Protein AF-A0A938VMZ4-F1 (afdb_monomer_lite)

pLDDT: mean 90.29, std 9.68, range [55.56, 98.12]

Radius of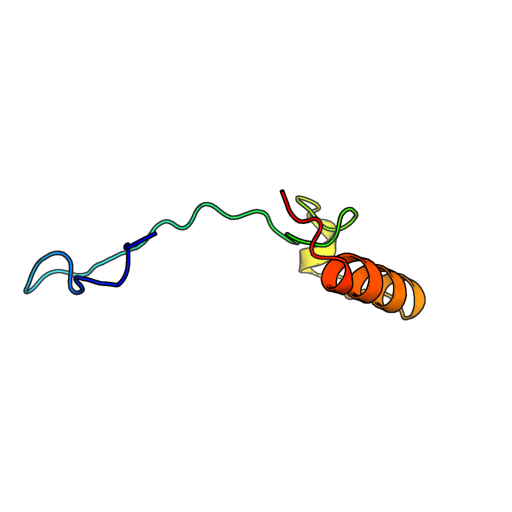 gyration: 16.71 Å; chains: 1; bounding box: 36×23×41 Å

Structure (mmCIF, N/CA/C/O backbone):
data_AF-A0A938VMZ4-F1
#
_entry.id   AF-A0A938VMZ4-F1
#
loop_
_atom_site.group_PDB
_atom_site.id
_atom_site.type_symbol
_atom_site.label_atom_id
_atom_site.label_alt_id
_atom_site.label_comp_id
_atom_site.label_asym_id
_atom_site.label_entity_id
_atom_site.label_seq_id
_atom_site.pdbx_PDB_ins_code
_atom_site.Cartn_x
_atom_site.Cartn_y
_atom_site.Cartn_z
_atom_site.occupancy
_atom_site.B_iso_or_equiv
_atom_site.auth_seq_id
_atom_site.auth_comp_id
_atom_site.auth_asym_id
_atom_site.auth_atom_id
_atom_site.pdbx_PDB_model_num
ATOM 1 N N . MET A 1 1 ? -17.763 6.593 -1.314 1.00 55.56 1 MET A N 1
ATOM 2 C CA . MET A 1 1 ? -17.100 5.732 -0.303 1.00 55.56 1 MET A CA 1
ATOM 3 C C . MET A 1 1 ? -16.995 6.588 0.954 1.00 55.56 1 MET A C 1
ATOM 5 O O . MET A 1 1 ? -16.289 7.580 0.901 1.00 55.56 1 MET A O 1
ATOM 9 N N . HIS A 1 2 ? -17.763 6.293 2.009 1.00 74.38 2 HIS A N 1
ATOM 10 C CA . HIS A 1 2 ? -18.076 7.256 3.090 1.00 74.38 2 HIS A CA 1
ATOM 11 C C . HIS A 1 2 ? -17.654 6.767 4.487 1.00 74.38 2 HIS A C 1
ATOM 13 O O . HIS A 1 2 ? -18.145 7.245 5.504 1.00 74.38 2 HIS A O 1
ATOM 19 N N . ALA A 1 3 ? -16.734 5.797 4.549 1.00 83.81 3 ALA A N 1
ATOM 20 C CA . ALA A 1 3 ? -16.358 5.120 5.792 1.00 83.81 3 ALA A CA 1
ATOM 21 C C . ALA A 1 3 ? -15.744 6.046 6.861 1.00 83.81 3 ALA A C 1
ATOM 23 O O . ALA A 1 3 ? -15.615 5.631 8.001 1.00 83.81 3 ALA A O 1
ATOM 24 N N . LEU A 1 4 ? -15.355 7.277 6.516 1.00 87.19 4 LEU A N 1
ATOM 25 C CA . LEU A 1 4 ? -14.722 8.222 7.443 1.00 87.19 4 LEU A CA 1
ATOM 26 C C . LEU A 1 4 ? -15.611 9.409 7.824 1.00 87.19 4 LEU A C 1
ATOM 28 O O . LEU A 1 4 ? -15.229 10.190 8.687 1.00 87.19 4 LEU A O 1
ATOM 32 N N . GLU A 1 5 ? -16.783 9.564 7.211 1.00 87.44 5 GLU A N 1
ATOM 33 C CA . GLU A 1 5 ? -17.595 10.777 7.386 1.00 87.44 5 GLU A CA 1
ATOM 34 C C . GLU A 1 5 ? -18.286 10.859 8.753 1.00 87.44 5 GLU A C 1
ATOM 36 O O . GLU A 1 5 ? -18.694 11.938 9.166 1.00 87.44 5 GLU A O 1
ATOM 41 N N . HIS A 1 6 ? -18.387 9.738 9.472 1.00 74.88 6 HIS A N 1
ATOM 42 C CA . HIS A 1 6 ? -19.156 9.637 10.715 1.00 74.88 6 HIS A CA 1
ATOM 43 C C . HIS A 1 6 ? -18.381 8.884 11.813 1.00 74.88 6 HIS A C 1
ATOM 45 O O . HIS A 1 6 ? -18.865 7.891 12.351 1.00 74.88 6 HIS A O 1
ATOM 51 N N . VAL A 1 7 ? -17.155 9.329 12.126 1.00 81.06 7 VAL A N 1
ATOM 52 C CA . VAL A 1 7 ? -16.328 8.757 13.210 1.00 81.06 7 VAL A CA 1
ATOM 53 C C . VAL A 1 7 ? -16.358 9.613 14.494 1.00 81.06 7 VAL A C 1
ATOM 55 O O . VAL A 1 7 ? -16.318 10.840 14.393 1.00 81.06 7 VAL A O 1
ATOM 58 N N . PRO A 1 8 ? -16.375 9.002 15.703 1.00 80.31 8 PRO A N 1
ATOM 59 C CA . PRO A 1 8 ? -16.386 7.556 15.957 1.00 80.31 8 PRO A CA 1
ATOM 60 C C . PRO A 1 8 ? -17.731 6.923 15.573 1.00 80.31 8 PRO A C 1
ATOM 62 O O . PRO A 1 8 ? -18.776 7.525 15.799 1.00 80.31 8 PRO A O 1
ATOM 65 N N . PHE A 1 9 ? -17.700 5.709 15.007 1.00 84.81 9 PHE A N 1
ATOM 66 C CA . PHE A 1 9 ? -18.913 5.031 14.519 1.00 84.81 9 PHE A CA 1
ATOM 67 C C . PHE A 1 9 ? -19.950 4.828 15.625 1.00 84.81 9 PHE A C 1
ATOM 69 O O . PHE A 1 9 ? -21.150 4.920 15.383 1.00 84.81 9 PHE A O 1
ATOM 76 N N . GLU A 1 10 ? -19.469 4.578 16.845 1.00 88.94 10 GLU A N 1
ATOM 77 C CA . GLU A 1 10 ? -20.278 4.528 18.054 1.00 88.94 10 GLU A CA 1
ATOM 78 C C . GLU A 1 10 ? -19.574 5.315 19.179 1.00 88.94 10 GLU A C 1
ATOM 80 O O . GLU A 1 10 ? -18.426 5.003 19.520 1.00 88.94 10 GLU A O 1
ATOM 85 N N . PRO A 1 11 ? -20.218 6.346 19.762 1.00 90.06 11 PRO A N 1
ATOM 86 C CA . PRO A 1 11 ? -19.634 7.129 20.846 1.00 90.06 11 PRO A CA 1
ATOM 87 C C . PRO A 1 11 ? -19.233 6.263 22.046 1.00 90.06 11 PRO A C 1
ATOM 89 O O . PRO A 1 11 ? -19.984 5.398 22.489 1.00 90.06 11 PRO A O 1
ATOM 92 N N . GLY A 1 12 ? -18.042 6.511 22.595 1.00 93.12 12 GLY A N 1
ATOM 93 C CA . GLY A 1 12 ? -17.534 5.781 23.762 1.00 93.12 12 GLY A CA 1
ATOM 94 C C . GLY A 1 12 ? -17.006 4.371 23.470 1.00 93.12 12 GLY A C 1
ATOM 95 O O . GLY A 1 12 ? -16.625 3.677 24.411 1.00 93.12 12 GLY A O 1
ATOM 96 N N . LYS A 1 13 ? -16.939 3.947 22.198 1.00 93.69 13 LYS A N 1
ATOM 9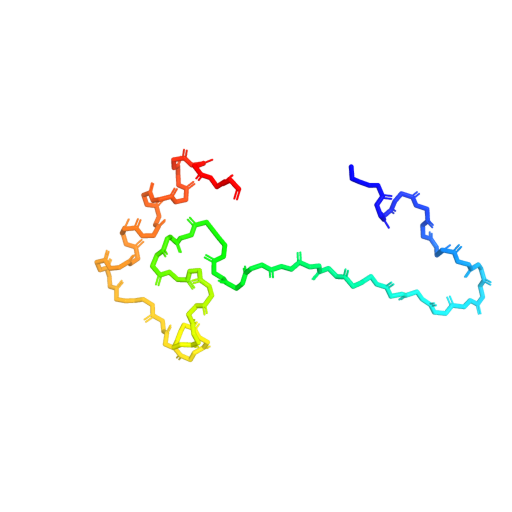7 C CA . LYS A 1 13 ? -16.382 2.647 21.792 1.00 93.69 13 LYS A CA 1
ATOM 98 C C . LYS A 1 13 ? -15.256 2.785 20.759 1.00 93.69 13 LYS A C 1
ATOM 100 O O . LYS A 1 13 ? -15.265 3.721 19.956 1.00 93.69 13 LYS A O 1
ATOM 105 N N . PRO A 1 14 ? -14.278 1.857 20.743 1.00 92.19 14 PRO A N 1
ATOM 106 C CA . PRO A 1 14 ? -13.265 1.825 19.695 1.00 92.19 14 PRO A CA 1
ATOM 107 C C . PRO A 1 14 ? -13.901 1.522 18.334 1.00 92.19 14 PRO A C 1
ATOM 109 O O . PRO A 1 14 ? -14.871 0.776 18.229 1.00 92.19 14 PRO A O 1
ATOM 112 N N . SER A 1 15 ? -13.319 2.089 17.283 1.00 91.56 15 SER A N 1
ATOM 113 C CA . SER A 1 15 ? -13.729 1.885 15.893 1.00 91.56 15 SER A CA 1
ATOM 114 C C . SER A 1 15 ? -12.598 1.216 15.112 1.00 91.56 15 SER A C 1
ATOM 116 O O . SER A 1 15 ? -11.431 1.540 15.322 1.00 91.56 15 SER A O 1
ATOM 118 N N . ALA A 1 16 ? -12.934 0.308 14.196 1.00 91.25 16 ALA A N 1
ATOM 119 C CA . ALA A 1 16 ? -11.982 -0.313 13.278 1.00 91.25 16 ALA A CA 1
ATOM 120 C C . ALA A 1 16 ? -12.582 -0.378 11.870 1.00 91.25 16 ALA A C 1
ATOM 122 O O . ALA A 1 16 ? -13.767 -0.668 11.712 1.00 91.25 16 ALA A O 1
ATOM 123 N N . ILE A 1 17 ? -11.760 -0.129 10.850 1.00 91.31 17 ILE A N 1
ATOM 124 C CA . ILE A 1 17 ? -12.142 -0.283 9.443 1.00 91.31 17 ILE A CA 1
ATOM 125 C C . ILE A 1 17 ? -11.321 -1.423 8.863 1.00 91.31 17 ILE A C 1
ATOM 127 O O . ILE A 1 17 ? -10.093 -1.353 8.813 1.00 91.31 17 ILE A O 1
ATOM 131 N N . VAL A 1 18 ? -12.003 -2.462 8.393 1.00 92.38 18 VAL A N 1
ATOM 132 C CA . VAL A 1 18 ? -11.366 -3.540 7.639 1.00 92.38 18 VAL A CA 1
ATOM 133 C C . VAL A 1 18 ? -11.345 -3.133 6.170 1.00 92.38 18 VAL A C 1
ATOM 135 O O . VAL A 1 18 ? -12.338 -3.256 5.457 1.00 92.38 18 VAL A O 1
ATOM 138 N N . ALA A 1 19 ? -10.212 -2.593 5.725 1.00 94.25 19 ALA A N 1
ATOM 139 C CA . ALA A 1 19 ? -10.025 -2.194 4.337 1.00 94.25 19 ALA A CA 1
ATOM 140 C C . ALA A 1 19 ? -9.578 -3.393 3.489 1.00 94.25 19 ALA A C 1
ATOM 142 O O . ALA A 1 19 ? -8.448 -3.873 3.607 1.00 94.25 19 ALA A O 1
ATOM 143 N N . HIS A 1 20 ? -10.454 -3.856 2.598 1.00 94.88 20 HIS A N 1
ATOM 144 C CA . HIS A 1 20 ? -10.083 -4.831 1.577 1.00 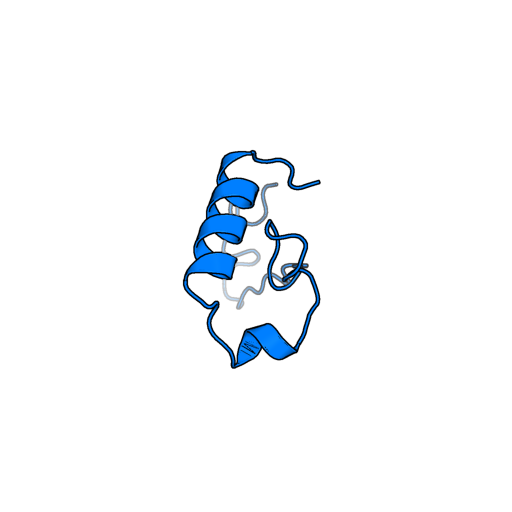94.88 20 HIS A CA 1
ATOM 145 C C . HIS A 1 20 ? -9.138 -4.174 0.566 1.00 94.88 20 HIS A C 1
ATOM 147 O O . HIS A 1 20 ? -9.502 -3.209 -0.103 1.00 94.88 20 HIS A O 1
ATOM 153 N N . THR A 1 21 ? -7.911 -4.680 0.473 1.00 94.38 21 THR A N 1
ATOM 154 C CA . THR A 1 21 ? -6.852 -4.106 -0.365 1.00 94.38 21 THR A CA 1
ATOM 155 C C . THR A 1 21 ? -6.189 -5.178 -1.222 1.00 94.38 21 THR A C 1
ATOM 157 O O . THR A 1 21 ? -6.254 -6.369 -0.920 1.00 94.38 21 THR A O 1
ATOM 160 N N . VAL A 1 22 ? -5.522 -4.742 -2.292 1.00 95.38 22 VAL A N 1
ATOM 161 C CA . VAL A 1 22 ? -4.610 -5.576 -3.082 1.00 95.38 22 VAL A CA 1
ATOM 162 C C . VAL A 1 22 ? -3.195 -5.082 -2.816 1.00 95.38 22 VAL A C 1
ATOM 164 O O . VAL A 1 22 ? -2.872 -3.918 -3.052 1.00 95.38 22 VAL A O 1
ATOM 167 N N . LYS A 1 23 ? -2.327 -5.957 -2.310 1.00 94.25 23 LYS A N 1
ATOM 168 C CA . LYS A 1 23 ? -0.917 -5.615 -2.113 1.00 94.25 23 LYS A CA 1
ATOM 169 C C . LYS A 1 23 ? -0.284 -5.281 -3.461 1.00 94.25 23 LYS A C 1
ATOM 171 O O . LYS A 1 23 ? -0.379 -6.094 -4.367 1.00 94.25 23 LYS A O 1
ATOM 176 N N . GLY A 1 24 ? 0.379 -4.131 -3.572 1.00 94.31 24 GLY A N 1
ATOM 177 C CA . GLY A 1 24 ? 0.995 -3.692 -4.828 1.00 94.31 24 GLY A CA 1
ATOM 178 C C . GLY A 1 24 ? 0.007 -3.139 -5.862 1.00 94.31 24 GLY A C 1
ATOM 179 O O . GLY A 1 24 ? 0.374 -3.066 -7.032 1.00 94.31 24 GLY A O 1
ATOM 180 N N . LYS A 1 25 ? -1.222 -2.767 -5.452 1.00 94.88 25 LYS A N 1
ATOM 181 C CA . LYS A 1 25 ? -2.246 -2.189 -6.342 1.00 94.88 25 LYS A CA 1
ATOM 182 C C . LYS A 1 25 ? -1.669 -1.064 -7.209 1.00 94.88 25 LYS A C 1
ATOM 184 O O . LYS A 1 25 ? -0.995 -0.176 -6.692 1.00 94.88 25 LYS A O 1
ATOM 189 N N . GLY A 1 26 ? -1.968 -1.099 -8.506 1.00 94.06 26 GLY A N 1
ATOM 190 C CA . GLY A 1 26 ? -1.544 -0.097 -9.488 1.00 94.06 26 GLY A CA 1
ATOM 191 C C . GLY A 1 26 ? -0.253 -0.439 -10.235 1.00 94.06 26 GLY A C 1
ATOM 192 O O . GLY A 1 26 ? 0.104 0.275 -11.170 1.00 94.06 26 GLY A O 1
ATOM 193 N N . VAL A 1 27 ? 0.430 -1.532 -9.871 1.00 95.25 27 VAL A N 1
ATOM 194 C CA . VAL A 1 27 ? 1.592 -2.057 -10.601 1.00 95.25 27 VAL A CA 1
ATOM 195 C C . VAL A 1 27 ? 1.372 -3.540 -10.888 1.00 95.25 27 VAL A C 1
ATOM 197 O O . VAL A 1 27 ? 1.459 -4.386 -10.000 1.00 95.25 27 VAL A O 1
ATOM 200 N N . SER A 1 28 ? 1.118 -3.864 -12.151 1.00 94.75 28 SER A N 1
ATOM 201 C CA . SER A 1 28 ? 0.652 -5.168 -12.643 1.00 94.75 28 SER A CA 1
ATOM 202 C C . SER A 1 28 ? 1.496 -6.356 -12.179 1.00 94.75 28 SER A C 1
ATOM 204 O O . SER A 1 28 ? 0.965 -7.404 -11.828 1.00 94.75 28 SER A O 1
ATOM 206 N N . PHE A 1 29 ? 2.818 -6.198 -12.137 1.00 94.44 29 PHE A N 1
ATOM 207 C CA . PHE A 1 29 ? 3.748 -7.256 -11.733 1.00 94.44 29 PHE A CA 1
ATOM 208 C C . PHE A 1 29 ? 4.005 -7.307 -10.215 1.00 94.44 29 PHE A C 1
ATOM 210 O O . PHE A 1 29 ? 4.757 -8.165 -9.741 1.00 94.44 29 PHE A O 1
ATOM 217 N N . MET A 1 30 ? 3.425 -6.375 -9.454 1.00 95.31 30 MET A N 1
ATOM 218 C CA . MET A 1 30 ? 3.485 -6.340 -7.992 1.00 95.31 30 MET A CA 1
ATOM 219 C C . MET A 1 30 ? 2.174 -6.773 -7.330 1.00 95.31 30 MET A C 1
ATOM 221 O O . MET A 1 30 ? 2.215 -7.231 -6.185 1.00 95.31 30 MET A O 1
ATOM 225 N N . GLU A 1 31 ? 1.038 -6.662 -8.027 1.00 95.56 31 GLU A N 1
ATOM 226 C CA . GLU A 1 31 ? -0.280 -6.995 -7.482 1.00 95.56 31 GLU A CA 1
ATOM 227 C C . GLU A 1 31 ? -0.360 -8.441 -6.971 1.00 95.56 31 GLU A C 1
ATOM 229 O O . GLU A 1 31 ? -0.156 -9.402 -7.706 1.00 95.56 31 GLU A O 1
ATOM 234 N N . GLY A 1 32 ? -0.639 -8.598 -5.674 1.00 95.81 32 GLY A N 1
ATOM 235 C CA . GLY A 1 32 ? -0.812 -9.899 -5.023 1.00 95.81 32 GLY A CA 1
ATOM 236 C C . GLY A 1 32 ? 0.470 -10.723 -4.855 1.00 95.81 32 GLY A C 1
ATOM 237 O O . GLY A 1 32 ? 0.406 -11.841 -4.351 1.00 95.81 32 GLY A O 1
ATOM 238 N N . VAL A 1 33 ? 1.642 -10.195 -5.220 1.00 96.62 33 VAL A N 1
ATOM 239 C CA . VAL A 1 33 ? 2.891 -10.971 -5.236 1.00 96.62 33 VAL A CA 1
ATOM 240 C C . VAL A 1 33 ? 3.657 -10.833 -3.899 1.00 96.62 33 VAL A C 1
ATOM 242 O O . VAL A 1 33 ? 4.070 -9.730 -3.515 1.00 96.62 33 VAL A O 1
ATOM 245 N N . PRO A 1 34 ? 3.908 -11.933 -3.150 1.00 95.88 34 PRO A N 1
ATOM 246 C CA . PRO A 1 34 ? 4.535 -11.876 -1.823 1.00 95.88 34 PRO A CA 1
ATOM 247 C C . PRO A 1 34 ? 5.954 -11.297 -1.796 1.00 95.88 34 PRO A C 1
ATOM 249 O O . PRO A 1 34 ? 6.275 -10.544 -0.875 1.00 95.88 34 PRO A O 1
ATOM 252 N N . MET A 1 35 ? 6.769 -11.583 -2.818 1.00 95.69 35 MET A N 1
ATOM 253 C CA . MET A 1 35 ? 8.185 -11.187 -2.905 1.00 95.69 35 MET A CA 1
ATOM 254 C C . MET A 1 35 ? 8.412 -9.683 -2.682 1.00 95.69 35 MET A C 1
ATOM 256 O O . MET A 1 35 ? 9.379 -9.285 -2.033 1.00 95.69 35 MET A O 1
ATOM 260 N N . TRP A 1 36 ? 7.477 -8.847 -3.135 1.00 95.88 36 TRP A N 1
ATOM 261 C CA . TRP A 1 36 ? 7.531 -7.390 -2.992 1.00 95.88 36 TRP A CA 1
ATOM 262 C C . TRP A 1 36 ? 7.286 -6.880 -1.565 1.00 95.88 36 TRP 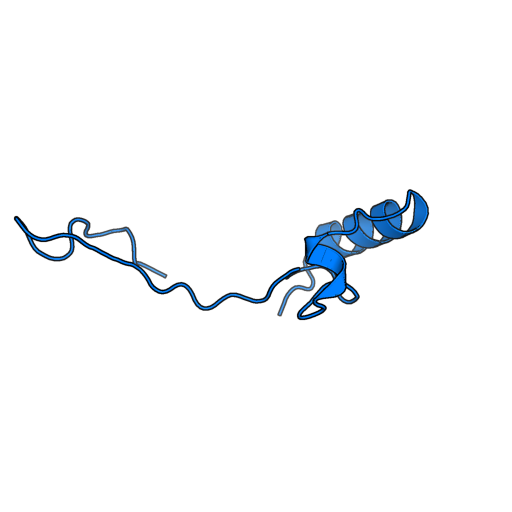A C 1
ATOM 264 O O . TRP A 1 36 ? 7.196 -5.680 -1.350 1.00 95.88 36 TRP A O 1
ATOM 274 N N . HIS A 1 37 ? 7.155 -7.770 -0.572 1.00 94.75 37 HIS A N 1
ATOM 275 C CA . HIS A 1 37 ? 7.186 -7.363 0.837 1.00 94.75 37 HIS A CA 1
ATOM 276 C C . HIS A 1 37 ? 8.596 -6.972 1.292 1.00 94.75 37 HIS A C 1
ATOM 278 O O . HIS A 1 37 ? 8.752 -6.047 2.077 1.00 94.75 37 HIS A O 1
ATOM 284 N N . LEU A 1 38 ? 9.603 -7.714 0.824 1.00 94.81 38 LEU A N 1
ATOM 285 C CA . LEU A 1 38 ? 10.976 -7.641 1.333 1.00 94.81 38 LEU A CA 1
ATOM 286 C C . LEU A 1 38 ? 11.952 -7.080 0.297 1.00 94.81 38 LEU A C 1
ATOM 288 O O . LEU A 1 38 ? 13.027 -6.600 0.645 1.00 94.81 38 LEU A O 1
ATOM 292 N N . ARG A 1 39 ? 11.590 -7.165 -0.985 1.00 93.88 39 ARG A N 1
ATOM 293 C CA . ARG A 1 39 ? 12.435 -6.757 -2.102 1.00 93.88 39 ARG A CA 1
ATOM 294 C C . ARG A 1 39 ? 11.977 -5.413 -2.656 1.00 93.88 39 ARG A C 1
ATOM 296 O O . ARG A 1 39 ? 10.8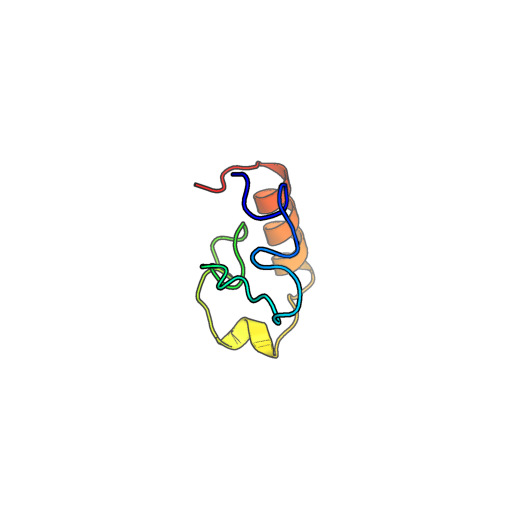29 -5.285 -3.070 1.00 93.88 39 ARG A O 1
ATOM 303 N N . GLY A 1 40 ? 12.889 -4.448 -2.738 1.00 93.69 40 GLY A N 1
ATOM 304 C CA . GLY A 1 40 ? 12.672 -3.223 -3.511 1.00 93.69 40 GLY A CA 1
ATOM 305 C C . GLY A 1 40 ? 12.843 -3.451 -5.022 1.00 93.69 40 GLY A C 1
ATOM 306 O O . GLY A 1 40 ? 13.555 -4.375 -5.421 1.00 93.69 40 GLY A O 1
ATOM 307 N N . PRO A 1 41 ? 12.213 -2.635 -5.884 1.00 95.31 41 PRO A N 1
ATOM 308 C CA . PRO A 1 41 ? 12.409 -2.721 -7.328 1.00 95.31 41 PRO A CA 1
ATOM 309 C C . PRO A 1 41 ? 13.819 -2.291 -7.732 1.00 95.31 41 PRO A C 1
ATOM 311 O O . PRO A 1 41 ? 14.391 -1.351 -7.180 1.00 95.31 41 PRO A O 1
ATOM 314 N N . SER A 1 42 ? 14.362 -2.957 -8.749 1.00 97.44 42 SER A N 1
ATOM 315 C CA . SER A 1 42 ? 15.524 -2.467 -9.490 1.00 97.44 42 SER A CA 1
ATOM 316 C C . SER A 1 42 ? 15.208 -1.144 -10.202 1.00 97.44 42 SER A C 1
ATOM 318 O O . SER A 1 42 ? 14.052 -0.738 -10.331 1.00 97.44 42 SER A O 1
ATOM 320 N N . LYS A 1 43 ? 16.237 -0.465 -10.725 1.00 98.12 43 LYS A N 1
ATOM 321 C CA . LYS A 1 43 ? 16.053 0.800 -11.460 1.00 98.12 43 LYS A CA 1
ATOM 322 C C . LYS A 1 43 ? 15.117 0.657 -12.668 1.00 98.12 43 LYS A C 1
ATOM 324 O O . LYS A 1 43 ? 14.360 1.583 -12.949 1.00 98.12 43 LYS A O 1
ATOM 329 N N . ASP A 1 44 ? 15.174 -0.466 -13.380 1.00 97.94 44 ASP A N 1
ATOM 330 C CA . ASP A 1 44 ? 14.335 -0.697 -14.560 1.00 97.94 44 ASP A CA 1
ATOM 331 C C . ASP A 1 44 ? 12.894 -1.048 -14.167 1.00 97.94 44 ASP A C 1
ATOM 333 O O . ASP A 1 44 ? 11.946 -0.491 -14.724 1.00 97.94 44 ASP A O 1
ATOM 337 N N . GLU A 1 45 ? 12.715 -1.892 -13.145 1.00 97.44 45 GLU A N 1
ATOM 338 C CA . GLU A 1 45 ? 11.391 -2.204 -12.589 1.00 97.44 45 GLU A CA 1
ATOM 339 C C . GLU A 1 45 ? 10.720 -0.954 -12.007 1.00 97.44 45 GLU A C 1
ATOM 341 O O . GLU A 1 45 ? 9.523 -0.764 -12.201 1.00 97.44 45 GLU A O 1
ATOM 346 N N . ALA A 1 46 ? 11.479 -0.066 -11.358 1.00 97.25 46 ALA A N 1
ATOM 347 C CA . ALA A 1 46 ? 10.966 1.201 -10.845 1.00 97.25 46 ALA A CA 1
ATOM 348 C C . ALA A 1 46 ? 10.470 2.104 -11.983 1.00 97.25 46 ALA A C 1
ATOM 350 O O . ALA A 1 46 ? 9.361 2.628 -11.912 1.00 97.25 46 ALA A O 1
ATOM 351 N N . ARG A 1 47 ? 11.245 2.240 -13.071 1.00 97.75 47 ARG A N 1
ATOM 352 C CA . ARG A 1 47 ? 10.811 2.990 -14.264 1.00 97.75 47 ARG A CA 1
ATOM 353 C C . ARG A 1 47 ? 9.516 2.423 -14.848 1.00 97.75 47 ARG A C 1
ATOM 355 O O . ARG A 1 47 ? 8.616 3.192 -15.180 1.00 97.75 47 ARG A O 1
ATOM 362 N N . LYS A 1 48 ? 9.395 1.094 -14.928 1.00 96.25 48 LYS A N 1
ATOM 363 C CA . LYS A 1 48 ? 8.169 0.423 -15.384 1.00 96.25 48 LYS A CA 1
ATOM 364 C C . LYS A 1 48 ? 6.988 0.686 -14.442 1.00 96.25 48 LYS A C 1
ATOM 366 O O . LYS A 1 48 ? 5.919 1.057 -14.913 1.00 96.25 48 LYS A O 1
ATOM 371 N N . ALA A 1 49 ? 7.192 0.550 -13.132 1.00 95.75 49 ALA A N 1
ATOM 372 C CA . ALA A 1 49 ? 6.169 0.806 -12.121 1.00 95.75 49 ALA A CA 1
ATOM 373 C C . ALA A 1 49 ? 5.639 2.245 -12.202 1.00 95.75 49 ALA A C 1
ATOM 375 O O . ALA A 1 49 ? 4.431 2.449 -12.244 1.00 95.75 49 ALA A O 1
ATOM 376 N N . PHE A 1 50 ? 6.522 3.243 -12.316 1.00 96.06 50 PHE A N 1
ATOM 377 C CA . PHE A 1 50 ? 6.100 4.638 -12.471 1.00 96.06 50 PHE A CA 1
ATOM 378 C C . PHE A 1 50 ? 5.306 4.879 -13.756 1.00 96.06 50 PHE A C 1
ATOM 380 O O . PHE A 1 50 ? 4.321 5.614 -13.730 1.00 96.06 50 PHE A O 1
ATOM 387 N N . ALA A 1 51 ? 5.690 4.243 -14.866 1.00 95.56 51 ALA A N 1
ATOM 388 C CA . ALA A 1 51 ? 4.935 4.337 -16.110 1.00 95.56 51 ALA A CA 1
ATOM 389 C C . ALA A 1 51 ? 3.528 3.718 -15.993 1.00 95.56 51 ALA A C 1
ATOM 391 O O . ALA A 1 51 ? 2.582 4.251 -16.569 1.00 95.56 51 ALA A O 1
ATOM 392 N N . GLU A 1 52 ? 3.372 2.617 -15.251 1.00 94.94 52 GLU A N 1
ATOM 393 C CA . GLU A 1 52 ? 2.063 2.000 -14.988 1.00 94.94 52 GLU A CA 1
ATOM 394 C C . GLU A 1 52 ? 1.192 2.877 -14.079 1.00 94.94 52 GLU A C 1
ATOM 396 O O . GLU A 1 52 ? 0.041 3.156 -14.422 1.00 94.94 52 GLU A O 1
ATOM 401 N N . LEU A 1 53 ? 1.764 3.409 -12.995 1.00 94.44 53 LEU A N 1
ATOM 402 C CA . LEU A 1 53 ? 1.071 4.321 -12.083 1.00 94.44 53 LEU A CA 1
ATOM 403 C C . LEU A 1 53 ? 0.578 5.578 -12.812 1.00 94.44 53 LEU A C 1
ATOM 405 O O . LEU A 1 53 ? -0.585 5.951 -12.665 1.00 94.44 53 LEU A O 1
ATOM 409 N N . ALA A 1 54 ? 1.428 6.187 -13.647 1.00 94.62 54 ALA A N 1
ATOM 410 C CA . ALA A 1 54 ? 1.101 7.396 -14.403 1.00 94.62 54 ALA A CA 1
ATOM 411 C C . ALA A 1 54 ? -0.044 7.203 -15.412 1.00 94.62 54 ALA A C 1
ATOM 413 O O . ALA A 1 54 ? -0.733 8.162 -15.748 1.00 94.62 54 ALA A O 1
ATOM 414 N N . ARG A 1 55 ? -0.265 5.976 -15.898 1.00 89.75 55 ARG A N 1
ATOM 415 C CA . ARG A 1 55 ? -1.359 5.672 -16.832 1.00 89.75 55 ARG A CA 1
AT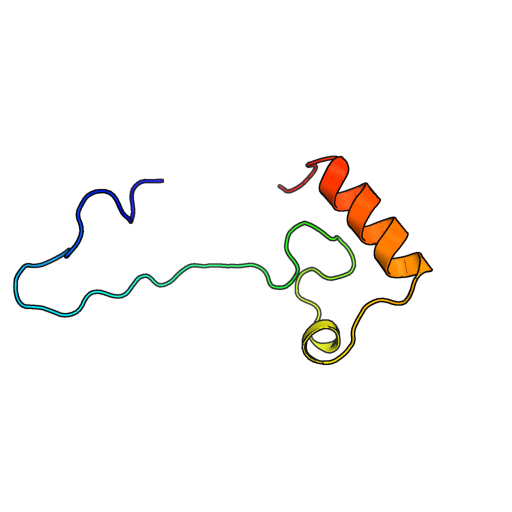OM 416 C C . ARG A 1 55 ? -2.721 5.548 -16.150 1.00 89.75 55 ARG A C 1
ATOM 418 O O . ARG A 1 55 ? -3.723 5.555 -16.854 1.00 89.75 55 ARG A O 1
ATOM 425 N N . GLY A 1 56 ? -2.781 5.415 -14.822 1.00 78.50 56 GLY A N 1
ATOM 426 C CA . GLY A 1 56 ? -4.054 5.381 -14.088 1.00 78.50 56 GLY A CA 1
ATOM 427 C C . GLY A 1 56 ? -4.976 4.199 -14.428 1.00 78.50 56 GLY A C 1
ATOM 428 O O . GLY A 1 56 ? -6.150 4.232 -14.084 1.00 78.50 56 GLY A O 1
ATOM 429 N N . LEU A 1 57 ? -4.474 3.148 -15.089 1.00 60.75 57 LEU A N 1
ATOM 430 C CA . LEU A 1 57 ? -5.250 1.983 -15.558 1.00 60.75 57 LEU A CA 1
ATOM 431 C C . LEU A 1 57 ? -5.612 0.976 -14.445 1.00 60.75 57 LEU A C 1
ATOM 433 O O . LEU A 1 57 ? -5.586 -0.234 -14.659 1.00 60.75 57 LEU A O 1
ATOM 437 N N . TRP A 1 58 ? -5.892 1.448 -13.234 1.00 67.00 58 TRP A N 1
ATOM 438 C CA . TRP A 1 58 ? -6.113 0.586 -12.081 1.00 67.00 58 TRP A CA 1
ATOM 439 C C . TRP A 1 58 ? -7.623 0.318 -12.057 1.00 67.00 58 TRP A C 1
ATOM 441 O O . TRP A 1 58 ? -8.397 1.239 -11.806 1.00 67.00 58 TRP A O 1
ATOM 451 N N . SER A 1 59 ? -8.041 -0.906 -12.401 1.00 59.50 59 SER A N 1
ATOM 452 C CA . SER A 1 59 ? -9.446 -1.361 -12.328 1.00 59.50 59 SER A CA 1
ATOM 453 C C . SER A 1 59 ? -9.741 -2.053 -11.005 1.00 59.50 59 SER A C 1
ATOM 455 O O . SER A 1 59 ? -8.814 -2.706 -10.459 1.00 59.50 59 SER A O 1
#

Foldseek 3Di:
DCVPVDPPPDPPDDDDDDDDDFQLFQQPVGTNDPVVVPDDDDPVSVVSSVVSNVVVPGD

Secondary structure (DSSP, 8-state):
--TTTT-SSSTTS---------TTTT-TTTTT-GGGGTPPPPHHHHHHHHHHHHHT---

Sequence (59 aa):
MHALEHVPFEPGKPSAIVAHTVKGKGVSFMEGVPMWHLRGPSKDEARKAFAELARGLWS